Protein AF-A0A959F5D6-F1 (afdb_monomer)

Sequence (99 aa):
MAKTTPEQKIAALEAKLARAREQVRARETRGKIVVGAAMISAAETDPKIASLMATKLREVVKREPDIEAIQFVLEKLDAAAKSAGSAAPASSSAKPSVS

Structure (mmCIF, N/CA/C/O backbone):
data_AF-A0A959F5D6-F1
#
_entry.id   AF-A0A959F5D6-F1
#
loop_
_atom_site.group_PDB
_atom_site.id
_atom_site.type_symbol
_atom_site.label_atom_id
_atom_site.label_alt_id
_atom_site.label_comp_id
_atom_site.label_asym_id
_atom_site.label_entity_id
_atom_site.label_seq_id
_atom_site.pdbx_PDB_ins_code
_atom_site.Cartn_x
_atom_site.Cartn_y
_atom_site.Cartn_z
_atom_site.occupancy
_atom_site.B_iso_or_equiv
_atom_site.auth_seq_id
_atom_site.auth_comp_id
_atom_site.auth_asym_id
_atom_site.auth_atom_id
_atom_site.pdbx_PDB_model_num
ATOM 1 N N . MET A 1 1 ? 18.213 -1.877 -49.047 1.00 47.12 1 MET A N 1
ATOM 2 C CA . MET A 1 1 ? 17.806 -2.546 -47.790 1.00 47.12 1 MET A CA 1
ATOM 3 C C . MET A 1 1 ? 18.504 -1.842 -46.631 1.00 47.12 1 MET A C 1
ATOM 5 O O . MET A 1 1 ? 19.697 -2.056 -46.446 1.00 47.12 1 MET A O 1
ATOM 9 N N . ALA A 1 2 ? 17.826 -0.941 -45.917 1.00 55.69 2 ALA A N 1
ATOM 10 C CA . ALA A 1 2 ? 18.434 -0.246 -44.780 1.00 55.69 2 ALA A CA 1
ATOM 11 C C . ALA A 1 2 ? 18.646 -1.248 -4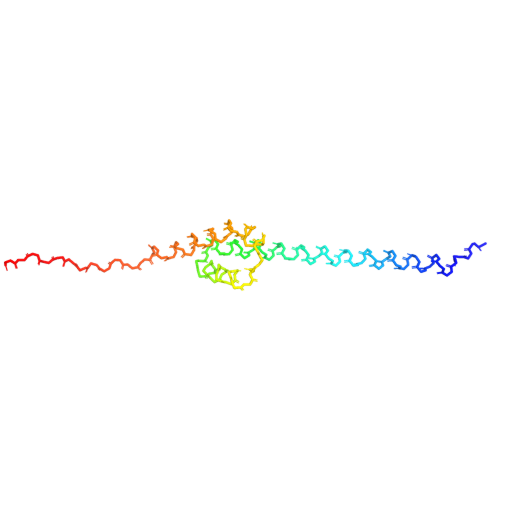3.632 1.00 55.69 2 ALA A C 1
ATOM 13 O O . ALA A 1 2 ? 17.687 -1.703 -43.012 1.00 55.69 2 ALA A O 1
ATOM 14 N N . LYS A 1 3 ? 19.899 -1.651 -43.391 1.00 67.00 3 LYS A N 1
ATOM 15 C CA . LYS A 1 3 ? 20.258 -2.477 -42.234 1.00 67.00 3 LYS A CA 1
ATOM 16 C C . LYS A 1 3 ? 20.156 -1.592 -40.996 1.00 67.00 3 LYS A C 1
ATOM 18 O O . LYS A 1 3 ? 20.963 -0.686 -40.829 1.00 67.00 3 LYS A O 1
ATOM 23 N N . THR A 1 4 ? 19.162 -1.855 -40.151 1.00 69.62 4 THR A N 1
ATOM 24 C CA . THR A 1 4 ? 19.049 -1.243 -38.823 1.00 69.62 4 THR A CA 1
ATOM 25 C C . THR A 1 4 ? 20.364 -1.447 -38.083 1.00 69.62 4 THR A C 1
ATOM 27 O O . THR A 1 4 ? 20.817 -2.594 -37.948 1.00 69.62 4 THR A O 1
ATOM 30 N N . THR A 1 5 ? 20.986 -0.354 -37.653 1.00 87.50 5 THR A N 1
ATOM 31 C CA . THR A 1 5 ? 22.291 -0.427 -36.994 1.00 87.50 5 THR A CA 1
ATOM 32 C C . THR A 1 5 ? 22.147 -1.115 -35.630 1.00 87.50 5 THR A C 1
ATOM 34 O O . THR A 1 5 ? 21.045 -1.146 -35.063 1.00 87.50 5 THR A O 1
ATOM 37 N N . PRO A 1 6 ? 23.211 -1.730 -35.093 1.00 87.62 6 PRO A N 1
ATOM 38 C CA . PRO A 1 6 ? 23.178 -2.322 -33.757 1.00 87.62 6 PRO A CA 1
ATOM 39 C C . PRO A 1 6 ? 22.659 -1.352 -32.685 1.00 87.62 6 PRO A C 1
ATOM 41 O O . PRO A 1 6 ? 21.841 -1.741 -31.856 1.00 87.62 6 PRO A O 1
ATOM 44 N N . GLU A 1 7 ? 23.028 -0.075 -32.768 1.00 87.94 7 GLU A N 1
ATOM 45 C CA . GLU A 1 7 ? 22.611 0.985 -31.843 1.00 87.94 7 GLU A CA 1
ATOM 46 C C . GLU A 1 7 ? 21.100 1.236 -31.921 1.00 87.94 7 GLU A C 1
ATOM 48 O O . GLU A 1 7 ? 20.428 1.346 -30.899 1.00 87.94 7 GLU A O 1
ATOM 53 N N . GLN A 1 8 ? 20.530 1.239 -33.130 1.00 87.38 8 GLN A N 1
ATOM 54 C CA . GLN A 1 8 ? 19.082 1.370 -33.325 1.00 87.38 8 GLN A CA 1
ATOM 55 C C . GLN A 1 8 ? 18.313 0.172 -32.746 1.00 87.38 8 GLN A C 1
ATOM 57 O O . GLN A 1 8 ? 17.214 0.335 -32.212 1.00 87.38 8 GLN A O 1
ATOM 62 N N . LYS A 1 9 ? 18.884 -1.038 -32.819 1.00 90.06 9 LYS A N 1
ATOM 63 C CA . LYS A 1 9 ? 18.289 -2.234 -32.199 1.00 90.06 9 LYS A CA 1
ATOM 64 C C . LYS A 1 9 ? 18.349 -2.164 -30.676 1.00 90.06 9 LYS A C 1
ATOM 66 O O . LYS A 1 9 ? 17.358 -2.503 -30.032 1.00 90.06 9 LYS A O 1
ATOM 71 N N . ILE A 1 10 ? 19.468 -1.703 -30.116 1.00 91.88 10 ILE A N 1
ATOM 72 C CA . ILE A 1 10 ? 19.629 -1.494 -28.671 1.00 91.88 10 ILE A CA 1
ATOM 73 C C . ILE A 1 10 ? 18.598 -0.475 -28.178 1.00 91.88 10 ILE A C 1
ATOM 75 O O . ILE A 1 10 ? 17.806 -0.805 -27.299 1.00 91.88 10 ILE A O 1
ATOM 79 N N . ALA A 1 11 ? 18.496 0.687 -28.828 1.00 92.00 11 ALA A N 1
ATOM 80 C CA . ALA A 1 11 ? 17.518 1.716 -28.475 1.00 92.00 11 ALA A CA 1
ATOM 81 C C . ALA A 1 11 ? 16.067 1.193 -28.524 1.00 92.00 11 ALA A C 1
ATOM 83 O O . ALA A 1 11 ? 15.253 1.479 -27.643 1.00 92.00 11 ALA A O 1
ATOM 84 N N . ALA A 1 12 ? 15.728 0.368 -29.522 1.00 89.75 12 ALA A N 1
ATOM 85 C CA . ALA A 1 12 ? 14.403 -0.244 -29.618 1.00 89.75 12 ALA A CA 1
ATOM 86 C C . ALA A 1 12 ? 14.124 -1.252 -28.488 1.00 89.75 12 ALA A C 1
ATOM 88 O O . ALA A 1 12 ? 12.991 -1.343 -28.006 1.00 89.75 12 ALA A O 1
ATOM 89 N N . LEU A 1 13 ? 15.130 -2.021 -28.062 1.00 93.12 13 LEU A N 1
ATOM 90 C CA . LEU A 1 13 ? 15.006 -2.961 -26.946 1.00 93.12 13 LEU A CA 1
ATOM 91 C C . LEU A 1 13 ? 14.908 -2.233 -25.603 1.00 93.12 13 LEU A C 1
ATOM 93 O O . LEU A 1 13 ? 14.052 -2.588 -24.794 1.00 93.12 13 LEU A O 1
ATOM 97 N N . GLU A 1 14 ? 15.695 -1.180 -25.393 1.00 93.62 14 GLU A N 1
ATOM 98 C CA . GLU A 1 14 ? 15.612 -0.328 -24.203 1.00 93.62 14 GLU A CA 1
ATOM 99 C C . GLU A 1 14 ? 14.240 0.342 -24.084 1.00 93.62 14 GLU A C 1
ATOM 101 O O . GLU A 1 14 ? 13.630 0.313 -23.014 1.00 93.62 14 GLU A O 1
ATOM 106 N N . ALA A 1 15 ? 13.687 0.851 -25.190 1.00 93.50 15 ALA A N 1
ATOM 107 C CA . ALA A 1 15 ? 12.342 1.423 -25.211 1.00 93.50 15 ALA A CA 1
ATOM 108 C C . ALA A 1 15 ? 11.261 0.385 -24.859 1.00 93.50 15 ALA A C 1
ATOM 110 O O . ALA A 1 15 ? 10.327 0.676 -24.107 1.00 93.50 15 ALA A O 1
ATOM 111 N N . LYS A 1 16 ? 11.383 -0.849 -25.368 1.00 93.12 16 LYS A N 1
ATOM 112 C CA . LYS A 1 16 ? 10.474 -1.951 -25.006 1.00 93.12 16 LYS A CA 1
ATOM 113 C C . LYS A 1 16 ? 10.593 -2.311 -23.527 1.00 93.12 16 LYS A C 1
ATOM 115 O O . LYS A 1 16 ? 9.574 -2.510 -22.866 1.00 93.12 16 LYS A O 1
ATOM 120 N N . LEU A 1 17 ? 11.815 -2.350 -23.004 1.00 94.44 17 LEU A N 1
ATOM 121 C CA . LEU A 1 17 ? 12.095 -2.640 -21.603 1.00 94.44 17 LEU A CA 1
ATOM 122 C C . LEU A 1 17 ? 11.502 -1.556 -20.691 1.00 94.44 17 LEU A C 1
ATOM 124 O O . LEU A 1 17 ? 10.811 -1.880 -19.724 1.00 94.44 17 LEU A O 1
ATOM 128 N N . ALA A 1 18 ? 11.693 -0.278 -21.025 1.00 94.81 18 ALA A N 1
ATOM 129 C CA . ALA A 1 18 ? 11.129 0.847 -20.284 1.00 94.81 18 ALA A CA 1
ATOM 130 C C . ALA A 1 18 ? 9.596 0.760 -20.191 1.00 94.81 18 ALA A C 1
ATOM 132 O O . ALA A 1 18 ? 9.043 0.837 -19.093 1.00 94.81 18 ALA A O 1
ATOM 133 N N . ARG A 1 19 ? 8.921 0.485 -21.316 1.00 93.75 19 ARG A N 1
ATOM 134 C CA . ARG A 1 19 ? 7.460 0.290 -21.361 1.00 93.75 19 ARG A CA 1
ATOM 135 C C . ARG A 1 19 ? 7.004 -0.911 -20.537 1.00 93.75 19 ARG A C 1
ATOM 137 O O . ARG A 1 19 ? 5.990 -0.834 -19.851 1.00 93.75 19 ARG A O 1
ATOM 144 N N . ALA A 1 20 ? 7.729 -2.027 -20.598 1.00 94.12 20 ALA A N 1
ATOM 145 C CA . ALA A 1 20 ? 7.398 -3.210 -19.808 1.00 94.12 20 ALA A CA 1
ATOM 146 C C . ALA A 1 20 ? 7.508 -2.920 -18.301 1.00 94.12 20 ALA A C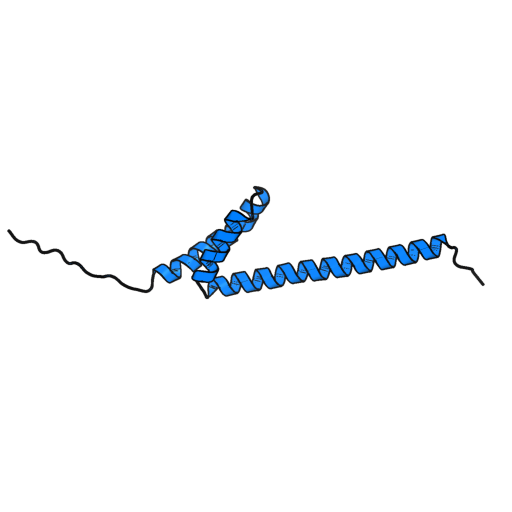 1
ATOM 148 O O . ALA A 1 20 ? 6.591 -3.232 -17.543 1.00 94.12 20 ALA A O 1
ATOM 149 N N . ARG A 1 21 ? 8.584 -2.248 -17.869 1.00 94.62 21 ARG A N 1
ATOM 150 C CA . ARG A 1 21 ? 8.759 -1.815 -16.472 1.00 94.62 21 ARG A CA 1
ATOM 151 C C . ARG A 1 21 ? 7.667 -0.849 -16.023 1.00 94.62 21 ARG A C 1
ATOM 153 O O . ARG A 1 21 ? 7.187 -0.947 -14.899 1.00 94.62 21 ARG A O 1
ATOM 160 N N . GLU A 1 22 ? 7.266 0.081 -16.881 1.00 94.81 22 GLU A N 1
ATOM 161 C CA . GLU A 1 22 ? 6.165 1.000 -16.597 1.00 94.81 22 GLU A CA 1
ATOM 162 C C . GLU A 1 22 ? 4.839 0.262 -16.390 1.00 94.81 22 GLU A C 1
ATOM 164 O O . GLU A 1 22 ? 4.162 0.505 -15.394 1.00 94.81 22 GLU A O 1
ATOM 169 N N . GLN A 1 23 ? 4.511 -0.705 -17.251 1.00 93.88 23 GLN A N 1
ATOM 170 C CA . GLN A 1 23 ? 3.310 -1.528 -17.087 1.00 93.88 23 GLN A CA 1
ATOM 171 C C . GLN A 1 23 ? 3.318 -2.327 -15.780 1.00 93.88 23 GLN A C 1
ATOM 173 O O . GLN A 1 23 ? 2.278 -2.444 -15.133 1.00 93.88 23 GLN A O 1
ATOM 178 N N . VAL A 1 24 ? 4.472 -2.862 -15.371 1.00 95.06 24 VAL A N 1
ATOM 179 C CA . VAL A 1 24 ? 4.609 -3.558 -14.081 1.00 95.06 24 VAL A CA 1
ATOM 180 C C . VAL A 1 24 ? 4.347 -2.596 -12.925 1.00 95.06 24 VAL A C 1
ATOM 182 O O . VAL A 1 24 ? 3.480 -2.872 -12.099 1.00 95.06 24 VAL A O 1
ATOM 185 N N . ARG A 1 25 ? 4.998 -1.426 -12.915 1.00 94.88 25 ARG A N 1
ATOM 186 C CA . ARG A 1 25 ? 4.774 -0.402 -11.880 1.00 94.88 25 ARG A CA 1
ATOM 187 C C . ARG A 1 25 ? 3.316 0.053 -11.829 1.00 94.88 25 ARG A C 1
ATOM 189 O O . ARG A 1 25 ? 2.758 0.183 -10.747 1.00 94.88 25 ARG A O 1
ATOM 196 N N . ALA A 1 26 ? 2.670 0.234 -12.980 1.00 94.62 26 ALA A N 1
ATOM 197 C CA . ALA A 1 26 ? 1.257 0.595 -13.050 1.00 94.62 26 ALA A CA 1
ATOM 198 C C . ALA A 1 26 ? 0.353 -0.482 -12.426 1.00 94.62 26 ALA A C 1
ATOM 200 O O . ALA A 1 26 ? -0.575 -0.162 -11.681 1.00 94.62 26 ALA A O 1
ATOM 201 N N . ARG A 1 27 ? 0.639 -1.765 -12.686 1.00 94.44 27 ARG A N 1
ATOM 202 C CA . ARG A 1 27 ? -0.092 -2.891 -12.085 1.00 94.44 27 ARG A CA 1
ATOM 203 C C . ARG A 1 27 ? 0.115 -2.963 -10.576 1.00 94.44 27 ARG A C 1
ATOM 205 O O . ARG A 1 27 ? -0.862 -3.126 -9.852 1.00 94.44 27 ARG A O 1
ATOM 212 N N . GLU A 1 28 ? 1.346 -2.800 -10.103 1.00 95.94 28 GLU A N 1
ATOM 213 C CA . GLU A 1 28 ? 1.660 -2.789 -8.670 1.00 95.94 28 GLU A CA 1
ATOM 214 C C . GLU A 1 28 ? 0.962 -1.637 -7.944 1.00 95.94 28 GLU A C 1
ATOM 216 O O . GLU A 1 28 ? 0.328 -1.853 -6.912 1.00 95.94 28 GLU A O 1
ATOM 221 N N . THR A 1 29 ? 1.020 -0.425 -8.503 1.00 97.19 29 THR A N 1
ATOM 222 C CA . THR A 1 29 ? 0.320 0.745 -7.957 1.00 97.19 29 THR A CA 1
ATOM 223 C C . THR A 1 29 ? -1.182 0.494 -7.890 1.00 97.19 29 THR A C 1
ATOM 225 O O . THR A 1 29 ? -1.790 0.704 -6.841 1.00 97.19 29 THR A O 1
ATOM 228 N N . ARG A 1 30 ? -1.783 -0.034 -8.966 1.00 95.25 30 ARG A N 1
ATOM 229 C CA . ARG A 1 30 ? -3.208 -0.388 -8.971 1.00 95.25 30 ARG A CA 1
ATOM 230 C C . ARG A 1 30 ? -3.536 -1.431 -7.902 1.00 95.25 30 ARG A C 1
ATOM 232 O O . ARG A 1 30 ? -4.530 -1.272 -7.205 1.00 95.25 30 ARG A O 1
ATOM 239 N N . GLY A 1 31 ? -2.705 -2.460 -7.746 1.00 95.81 31 GLY A N 1
ATOM 240 C CA . GLY A 1 31 ? -2.879 -3.484 -6.715 1.00 95.81 31 GLY A CA 1
ATOM 241 C C . GLY A 1 31 ? -2.879 -2.894 -5.305 1.00 95.81 31 GLY A C 1
ATOM 242 O O . GLY A 1 31 ? -3.799 -3.159 -4.536 1.00 95.81 31 GLY A O 1
ATOM 243 N N . LYS A 1 32 ? -1.909 -2.027 -4.989 1.00 96.19 32 LYS A N 1
ATOM 244 C CA . LYS A 1 32 ? -1.824 -1.343 -3.686 1.00 96.19 32 LYS A CA 1
ATOM 245 C C . LYS A 1 32 ? -3.061 -0.492 -3.397 1.00 96.19 32 LYS A C 1
ATOM 247 O O . LYS A 1 32 ? -3.576 -0.540 -2.285 1.00 96.19 32 LYS A O 1
ATOM 252 N N . ILE A 1 33 ? -3.560 0.236 -4.398 1.00 96.19 33 ILE A N 1
ATOM 253 C CA . ILE A 1 33 ? -4.771 1.060 -4.267 1.00 96.19 33 ILE A CA 1
ATOM 254 C C . ILE A 1 33 ? -5.999 0.185 -4.001 1.00 96.19 33 ILE A C 1
ATOM 256 O O . ILE A 1 33 ? -6.745 0.453 -3.065 1.00 96.19 33 ILE A O 1
ATOM 260 N N . VAL A 1 34 ? -6.203 -0.871 -4.797 1.00 96.31 34 VAL A N 1
ATOM 261 C CA . VAL A 1 34 ? -7.371 -1.759 -4.670 1.00 96.31 34 VAL A CA 1
ATOM 262 C C . VAL A 1 34 ? -7.376 -2.465 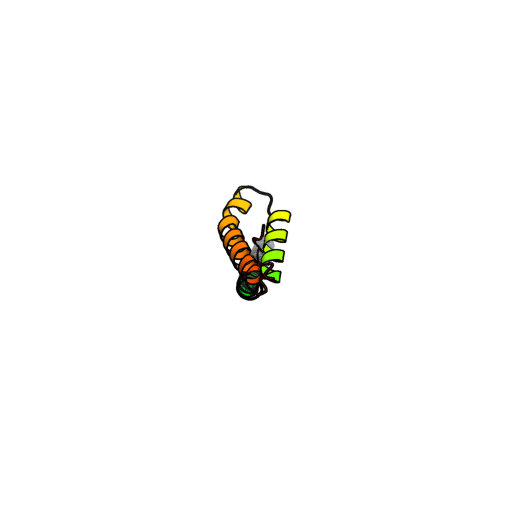-3.316 1.00 96.31 34 VAL A C 1
ATOM 264 O O . VAL A 1 34 ? -8.400 -2.473 -2.640 1.00 96.31 34 VAL A O 1
ATOM 267 N N . VAL A 1 35 ? -6.234 -3.020 -2.899 1.00 97.69 35 VAL A N 1
ATOM 268 C CA . VAL A 1 35 ? -6.109 -3.698 -1.601 1.00 97.69 35 VAL A CA 1
ATOM 269 C C . VAL A 1 35 ? -6.318 -2.712 -0.453 1.00 97.69 35 VAL A C 1
ATOM 271 O O . VAL A 1 35 ? -7.061 -3.018 0.474 1.00 97.69 35 VAL A O 1
ATOM 274 N N . GLY A 1 36 ? -5.722 -1.517 -0.525 1.00 94.56 36 GLY A N 1
ATOM 275 C CA . GLY A 1 36 ? -5.917 -0.473 0.481 1.00 94.56 36 GLY A CA 1
ATOM 276 C C . GLY A 1 36 ? -7.385 -0.061 0.615 1.00 94.56 36 GLY A C 1
ATOM 277 O O . GLY A 1 36 ? -7.915 -0.053 1.723 1.00 94.56 36 GLY A O 1
ATOM 278 N N . ALA A 1 37 ? -8.062 0.202 -0.506 1.00 95.12 37 ALA A N 1
ATOM 279 C CA . ALA A 1 37 ? -9.481 0.552 -0.519 1.00 95.12 37 ALA A CA 1
ATOM 280 C C . ALA A 1 37 ? -10.357 -0.570 0.063 1.00 95.12 37 ALA A C 1
ATOM 282 O O . ALA A 1 37 ? -11.190 -0.307 0.925 1.00 95.12 37 ALA A O 1
ATOM 283 N N . ALA A 1 38 ? -10.125 -1.822 -0.345 1.00 95.88 38 ALA A N 1
ATOM 284 C CA . ALA A 1 38 ? -10.870 -2.972 0.163 1.00 95.88 38 ALA A CA 1
ATOM 285 C C . ALA A 1 38 ? -10.685 -3.165 1.676 1.00 95.88 38 ALA A C 1
ATOM 287 O O . ALA A 1 38 ? -11.654 -3.435 2.381 1.00 95.88 38 ALA A O 1
ATOM 288 N N . MET A 1 39 ? -9.463 -2.987 2.187 1.00 96.12 39 MET A N 1
ATOM 289 C CA . MET A 1 39 ? -9.182 -3.083 3.622 1.00 96.12 39 MET A CA 1
ATOM 290 C C . MET A 1 39 ? -9.850 -1.960 4.419 1.00 96.12 39 MET A C 1
ATOM 292 O O . MET A 1 39 ? -10.409 -2.226 5.480 1.00 96.12 39 MET A O 1
ATOM 296 N N . ILE A 1 40 ? -9.849 -0.726 3.901 1.00 94.19 40 ILE A N 1
ATOM 297 C CA . ILE A 1 40 ? -10.560 0.395 4.535 1.00 94.19 40 ILE A CA 1
ATOM 298 C C . ILE A 1 40 ? -12.066 0.103 4.591 1.00 94.19 40 ILE A C 1
ATOM 300 O O . ILE A 1 40 ? -12.663 0.250 5.652 1.00 94.19 40 ILE A O 1
ATOM 304 N N . SER A 1 41 ? -12.671 -0.378 3.501 1.00 94.50 41 SER A N 1
ATOM 305 C CA . SER A 1 41 ? -14.089 -0.767 3.499 1.00 94.50 41 SER A CA 1
ATOM 306 C C . SER A 1 41 ? -14.385 -1.932 4.447 1.00 94.50 41 SER A C 1
ATOM 308 O O . SER A 1 41 ? -15.405 -1.922 5.128 1.00 94.50 41 SER A O 1
ATOM 310 N N . ALA A 1 42 ? -13.494 -2.923 4.545 1.00 93.50 42 ALA A N 1
ATOM 311 C CA . ALA A 1 42 ? -13.651 -4.017 5.503 1.00 93.50 42 ALA A CA 1
ATOM 312 C C . ALA A 1 42 ? -13.642 -3.499 6.951 1.00 93.50 42 ALA A C 1
ATOM 314 O O . ALA A 1 42 ? -14.494 -3.887 7.751 1.00 93.50 42 ALA A O 1
ATOM 315 N N . ALA A 1 43 ? -12.735 -2.571 7.268 1.00 94.56 43 ALA A N 1
ATOM 316 C CA . ALA A 1 43 ? -12.649 -1.938 8.580 1.00 94.56 43 ALA A CA 1
ATOM 317 C C . ALA A 1 43 ? -13.889 -1.105 8.948 1.00 94.56 43 ALA A C 1
ATOM 319 O O . ALA A 1 43 ? -14.212 -0.994 10.126 1.00 94.56 43 ALA A O 1
ATOM 320 N N . GLU A 1 44 ? -14.615 -0.550 7.974 1.00 91.00 44 GLU A N 1
ATOM 321 C CA . GLU A 1 44 ? -15.883 0.150 8.237 1.00 91.00 44 GLU A CA 1
ATOM 322 C C 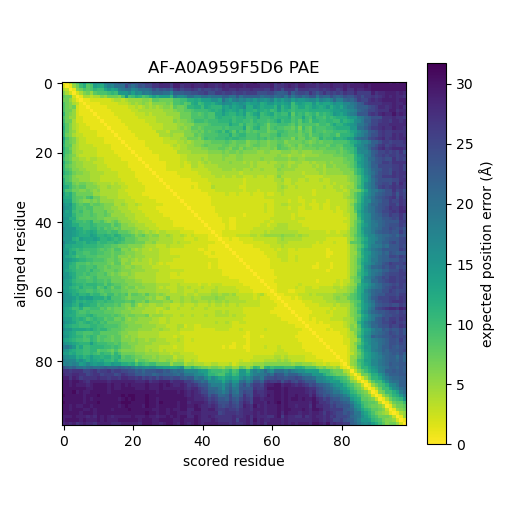. GLU A 1 44 ? -16.981 -0.803 8.746 1.00 91.00 44 GLU A C 1
ATOM 324 O O . GLU A 1 44 ? -17.888 -0.370 9.455 1.00 91.00 44 GLU A O 1
ATOM 329 N N . THR A 1 45 ? -16.887 -2.097 8.422 1.00 91.19 45 THR A N 1
ATOM 330 C CA . THR A 1 45 ? -17.880 -3.119 8.804 1.00 91.19 45 THR A CA 1
ATOM 331 C C . THR A 1 45 ? -17.448 -4.015 9.965 1.00 91.19 45 THR A C 1
ATOM 333 O O . THR A 1 45 ? -18.306 -4.538 10.675 1.00 91.19 45 THR A O 1
ATOM 336 N N . ASP A 1 46 ? -16.140 -4.188 10.179 1.00 92.88 46 ASP A N 1
ATOM 337 C CA . ASP A 1 46 ? -15.581 -5.010 11.255 1.00 92.88 46 ASP A CA 1
ATOM 338 C C . ASP A 1 46 ? -14.656 -4.175 12.162 1.00 92.88 46 ASP A C 1
ATOM 340 O O . ASP A 1 46 ? -13.507 -3.875 11.805 1.00 92.88 46 ASP A O 1
ATOM 344 N N . PRO A 1 47 ? -15.111 -3.855 13.384 1.00 92.81 47 PRO A N 1
ATOM 345 C CA . PRO A 1 47 ? -14.326 -3.089 14.346 1.00 92.81 47 PRO A CA 1
ATOM 346 C C . PRO A 1 47 ? -13.005 -3.751 14.769 1.00 92.81 47 PRO A C 1
ATOM 348 O O . PRO A 1 47 ? -12.062 -3.051 15.149 1.00 92.81 47 PRO A O 1
ATOM 351 N N . LYS A 1 48 ? -12.888 -5.087 14.689 1.00 93.50 48 LYS A N 1
ATOM 352 C CA . LYS A 1 48 ? -11.622 -5.788 14.963 1.00 93.50 48 LYS A CA 1
ATOM 353 C C . LYS A 1 48 ? -10.603 -5.505 13.866 1.00 93.50 48 LYS A C 1
ATOM 355 O O . LYS A 1 48 ? -9.437 -5.252 14.173 1.00 93.50 48 LYS A O 1
ATOM 360 N N . ILE A 1 49 ? -11.040 -5.506 12.604 1.00 94.12 49 ILE A N 1
ATOM 361 C CA . ILE A 1 49 ? -10.191 -5.143 11.460 1.00 94.12 49 ILE A CA 1
ATOM 362 C C . ILE A 1 49 ? -9.763 -3.681 11.584 1.00 94.12 49 ILE A C 1
ATOM 364 O O . ILE A 1 49 ? -8.581 -3.384 11.405 1.00 94.12 49 ILE A O 1
ATOM 368 N N . ALA A 1 50 ? -10.678 -2.788 11.967 1.00 94.94 50 ALA A N 1
ATOM 369 C CA . ALA A 1 50 ? -10.365 -1.377 12.174 1.00 94.94 50 ALA A CA 1
ATOM 370 C C . ALA A 1 50 ? -9.274 -1.164 13.235 1.00 94.94 50 ALA A C 1
ATOM 372 O O . ALA A 1 50 ? -8.272 -0.494 12.976 1.00 94.94 50 ALA A O 1
ATOM 373 N N . SER A 1 51 ? -9.422 -1.801 14.402 1.00 95.06 51 SER A N 1
ATOM 374 C CA . SER A 1 51 ? -8.437 -1.731 15.489 1.00 95.06 51 SER A CA 1
ATOM 375 C C . SER A 1 51 ? -7.073 -2.304 15.081 1.00 95.06 51 SER A C 1
ATOM 377 O O . SER A 1 51 ? -6.028 -1.688 15.323 1.00 95.06 51 SER A O 1
ATOM 379 N N . LEU A 1 52 ? -7.070 -3.458 14.406 1.00 95.56 52 LEU A N 1
ATOM 380 C CA . LEU A 1 52 ? -5.848 -4.096 13.925 1.00 95.56 52 LEU A CA 1
ATOM 381 C C . LEU A 1 52 ? -5.128 -3.226 12.889 1.00 95.56 52 LEU A C 1
ATOM 383 O O . LEU A 1 52 ? -3.915 -3.034 12.989 1.00 95.56 52 LEU A O 1
ATOM 387 N N . MET A 1 53 ? -5.859 -2.664 11.923 1.00 95.56 53 MET A N 1
ATOM 388 C CA . MET A 1 53 ? -5.289 -1.775 10.911 1.00 95.56 53 MET A CA 1
ATOM 389 C C . MET A 1 53 ? -4.700 -0.511 11.528 1.00 95.56 53 MET A C 1
ATOM 391 O O . MET A 1 53 ? -3.566 -0.163 11.205 1.00 95.56 53 MET A O 1
ATOM 395 N N . ALA A 1 54 ? -5.424 0.153 12.433 1.00 95.06 54 ALA A N 1
ATOM 396 C CA . 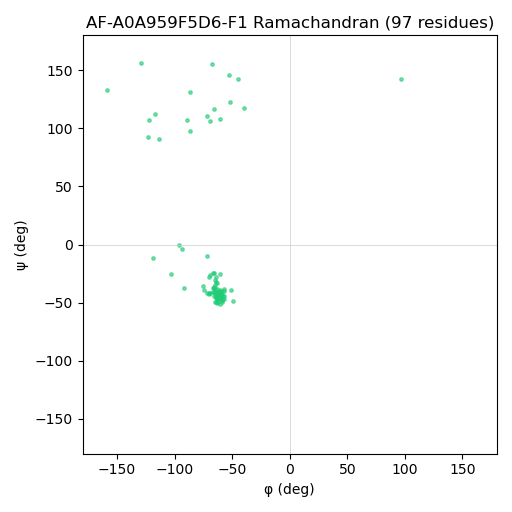ALA A 1 54 ? -4.940 1.368 13.082 1.00 95.06 54 ALA A CA 1
ATOM 397 C C . ALA A 1 54 ? -3.640 1.110 13.862 1.00 95.06 54 ALA A C 1
ATOM 399 O O . ALA A 1 54 ? -2.696 1.895 13.792 1.00 95.06 54 ALA A O 1
ATOM 400 N N . THR A 1 55 ? -3.556 -0.033 14.548 1.00 96.06 55 THR A N 1
ATOM 401 C CA . THR A 1 55 ? -2.346 -0.455 15.269 1.00 96.06 55 THR A CA 1
ATOM 402 C C . THR A 1 55 ? -1.183 -0.695 14.306 1.00 96.06 55 THR A C 1
ATOM 404 O O . THR A 1 55 ? -0.100 -0.142 14.485 1.00 96.06 55 THR A O 1
ATOM 407 N N . LYS A 1 56 ? -1.409 -1.459 13.231 1.00 96.06 56 LYS A N 1
ATOM 408 C CA . LYS A 1 56 ? -0.362 -1.780 12.249 1.00 96.06 56 LYS A CA 1
ATOM 409 C C . LYS A 1 56 ? 0.139 -0.554 11.491 1.00 96.06 56 LYS A C 1
ATOM 411 O O . LYS A 1 56 ? 1.338 -0.439 11.255 1.00 96.06 56 LYS A O 1
ATOM 416 N N . LEU A 1 57 ? -0.744 0.378 11.139 1.00 94.62 57 LEU A N 1
ATOM 417 C CA . LEU A 1 57 ? -0.355 1.624 10.479 1.00 94.62 57 LEU A CA 1
ATOM 418 C C . LEU A 1 57 ? 0.554 2.476 11.373 1.00 94.62 57 LEU A C 1
ATOM 420 O O . LEU A 1 57 ? 1.574 2.959 10.890 1.00 94.62 57 LEU A O 1
ATOM 424 N N . ARG A 1 58 ? 0.255 2.578 12.674 1.00 94.31 58 ARG A N 1
ATOM 425 C CA . ARG A 1 58 ? 1.102 3.287 13.652 1.00 94.31 58 ARG A CA 1
ATOM 426 C C . ARG A 1 58 ? 2.474 2.634 13.855 1.00 94.31 58 ARG A C 1
ATOM 428 O O . ARG A 1 58 ? 3.443 3.325 14.139 1.00 94.31 58 ARG A O 1
ATOM 435 N N . GLU A 1 59 ? 2.576 1.313 13.709 1.00 95.81 59 GLU A N 1
ATOM 436 C CA . GLU A 1 59 ? 3.856 0.594 13.810 1.00 95.81 59 GLU A CA 1
ATOM 437 C C . GLU A 1 59 ? 4.748 0.788 12.571 1.00 95.81 59 GLU A C 1
ATOM 439 O O . GLU A 1 59 ? 5.976 0.881 12.684 1.00 95.81 59 GLU A O 1
ATOM 444 N N . VAL A 1 60 ? 4.138 0.799 11.381 1.00 95.12 60 VAL A N 1
ATOM 445 C CA . VAL A 1 60 ? 4.853 0.757 10.095 1.00 95.12 60 VAL A CA 1
ATOM 446 C C . VAL A 1 60 ? 5.153 2.154 9.555 1.00 95.12 60 VAL A C 1
ATOM 448 O O . VAL A 1 60 ? 6.226 2.370 8.986 1.00 95.12 60 VAL A O 1
ATOM 451 N N . VAL A 1 61 ? 4.236 3.108 9.724 1.00 93.62 61 VAL A N 1
ATOM 452 C CA . VAL A 1 61 ? 4.371 4.462 9.181 1.00 93.62 61 VAL A CA 1
ATOM 453 C C . VAL A 1 61 ? 5.089 5.344 10.194 1.00 93.62 61 VAL A C 1
ATOM 455 O O . VAL A 1 61 ? 4.546 5.686 11.238 1.00 93.62 61 VAL A O 1
ATOM 458 N N . LYS A 1 62 ? 6.348 5.674 9.888 1.00 93.81 62 LYS A N 1
ATOM 459 C CA . LYS A 1 62 ? 7.259 6.381 10.810 1.00 93.81 62 LYS A CA 1
ATOM 460 C C . LYS A 1 62 ? 7.749 7.733 10.303 1.00 93.81 62 LYS A C 1
ATOM 462 O O . LYS A 1 62 ? 8.402 8.454 11.045 1.00 93.81 62 LYS A O 1
ATOM 467 N N . ARG A 1 63 ? 7.528 8.047 9.025 1.00 96.19 63 ARG A N 1
ATOM 468 C CA . ARG A 1 63 ? 7.953 9.324 8.444 1.00 96.19 63 ARG A CA 1
ATOM 469 C C . ARG A 1 63 ? 6.867 10.358 8.682 1.00 96.19 63 ARG A C 1
ATOM 471 O O . ARG A 1 63 ? 5.728 10.089 8.328 1.00 96.19 63 ARG A O 1
ATOM 478 N N . GLU A 1 64 ? 7.239 11.532 9.183 1.00 92.69 64 GLU A N 1
ATOM 479 C CA . GLU A 1 64 ? 6.291 12.613 9.488 1.00 92.69 64 GLU A CA 1
ATOM 480 C C . GLU A 1 64 ? 5.315 12.918 8.338 1.00 92.69 64 GLU A C 1
A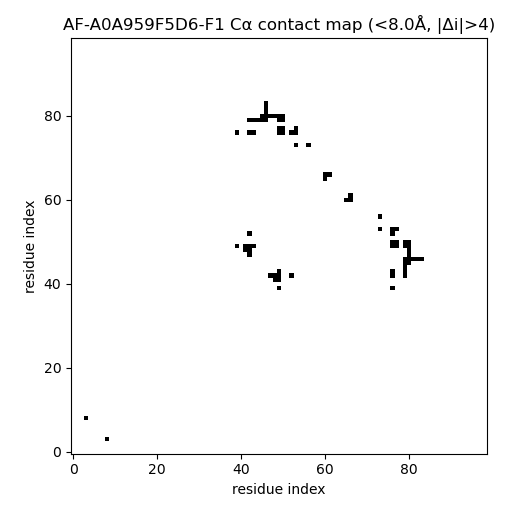TOM 482 O O . GLU A 1 64 ? 4.111 12.860 8.570 1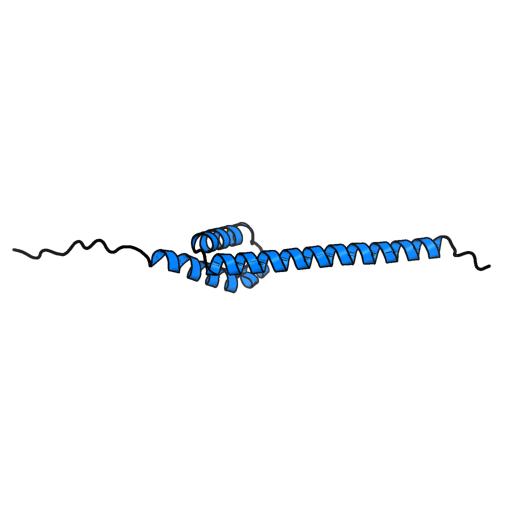.00 92.69 64 GLU A O 1
ATOM 487 N N . PRO A 1 65 ? 5.768 13.092 7.074 1.00 94.75 65 PRO A N 1
ATOM 488 C CA . PRO A 1 65 ? 4.842 13.382 5.977 1.00 94.75 65 PRO A CA 1
ATOM 489 C C . PRO A 1 65 ? 3.855 12.240 5.705 1.00 94.75 65 PRO A C 1
ATOM 491 O O . PRO A 1 65 ? 2.718 12.473 5.304 1.00 94.75 65 PRO A O 1
ATOM 494 N N . ASP A 1 66 ? 4.284 10.993 5.922 1.00 92.62 66 ASP A N 1
ATOM 495 C CA . ASP A 1 66 ? 3.423 9.829 5.734 1.00 92.62 66 ASP A CA 1
ATOM 496 C C . ASP A 1 66 ? 2.426 9.701 6.897 1.00 92.62 66 ASP A C 1
ATOM 498 O O . ASP A 1 66 ? 1.282 9.318 6.667 1.00 92.62 66 ASP A O 1
ATOM 502 N N . ILE A 1 67 ? 2.838 10.037 8.129 1.00 94.00 67 ILE A N 1
ATOM 503 C CA . ILE A 1 67 ? 1.976 10.068 9.322 1.00 94.00 67 ILE A CA 1
ATOM 504 C C . ILE A 1 67 ? 0.861 11.099 9.128 1.00 94.00 67 ILE A C 1
ATOM 506 O O . ILE A 1 67 ? -0.312 10.757 9.287 1.00 94.00 67 ILE A O 1
ATOM 510 N N . GLU A 1 68 ? 1.213 12.322 8.721 1.00 94.19 68 GLU A N 1
ATOM 511 C CA . GLU A 1 68 ? 0.253 13.389 8.412 1.00 94.19 68 GLU A CA 1
ATOM 512 C C . GLU A 1 68 ? -0.730 12.953 7.315 1.00 94.19 68 GLU A C 1
ATOM 514 O O . GLU A 1 68 ? -1.944 13.116 7.451 1.00 94.19 68 GLU A O 1
ATOM 519 N N . ALA A 1 69 ? -0.231 12.317 6.248 1.00 92.44 69 ALA A N 1
ATOM 520 C CA . ALA A 1 69 ? -1.060 11.865 5.133 1.00 92.44 69 ALA A CA 1
ATOM 521 C C . ALA A 1 69 ? -2.093 10.794 5.528 1.00 92.44 69 ALA A C 1
ATOM 523 O O . ALA A 1 69 ? -3.186 10.752 4.955 1.00 92.44 69 ALA A O 1
ATOM 524 N N . ILE A 1 70 ? -1.775 9.920 6.490 1.00 94.12 70 ILE A N 1
ATOM 525 C CA . ILE A 1 70 ? -2.688 8.852 6.932 1.00 94.12 70 ILE A CA 1
ATOM 526 C C . ILE A 1 70 ? -3.545 9.236 8.139 1.00 94.12 70 ILE A C 1
ATOM 528 O O . ILE A 1 70 ? -4.395 8.439 8.539 1.00 94.12 70 ILE A O 1
ATOM 532 N N . GLN A 1 71 ? -3.354 10.420 8.725 1.00 93.94 71 GLN A N 1
ATOM 533 C CA . GLN A 1 71 ? -4.018 10.810 9.970 1.00 93.94 71 GLN A CA 1
ATOM 534 C C . GLN A 1 71 ? -5.546 10.743 9.858 1.00 93.94 71 GLN A C 1
ATOM 536 O O . GLN A 1 71 ? -6.200 10.125 10.697 1.00 93.94 71 GLN A O 1
ATOM 541 N N . PHE A 1 72 ? -6.103 11.245 8.753 1.00 92.94 72 PHE A N 1
ATOM 542 C CA . PHE A 1 72 ? -7.534 11.133 8.452 1.00 92.94 72 PHE A CA 1
ATOM 543 C C . PHE A 1 72 ? -8.028 9.674 8.421 1.00 92.94 72 PHE A C 1
ATOM 545 O O . PHE A 1 72 ? -9.124 9.358 8.885 1.00 92.94 72 PHE A O 1
ATOM 552 N N . VAL A 1 73 ? -7.217 8.753 7.889 1.00 93.75 73 VAL A N 1
ATOM 553 C CA . VAL A 1 73 ? -7.564 7.325 7.837 1.00 93.75 73 VAL A CA 1
ATOM 554 C C . VAL A 1 73 ? -7.525 6.716 9.238 1.00 93.75 73 VAL A C 1
ATOM 556 O O . VAL A 1 73 ? -8.433 5.970 9.594 1.00 93.75 73 VAL A O 1
ATOM 559 N N . LEU A 1 74 ? -6.519 7.052 10.051 1.00 94.69 74 LEU A N 1
ATOM 560 C CA . LEU A 1 74 ? -6.416 6.579 11.434 1.00 94.69 74 LEU A CA 1
ATOM 561 C C . LEU A 1 74 ? -7.620 7.013 12.278 1.00 94.69 74 LEU A C 1
ATOM 563 O O . LEU A 1 74 ? -8.171 6.190 13.005 1.00 94.69 74 LEU A O 1
ATOM 567 N N . GLU A 1 75 ? -8.075 8.258 12.134 1.00 94.38 75 GLU A N 1
ATOM 568 C CA . GLU A 1 75 ? -9.259 8.764 12.838 1.00 94.38 75 GLU A CA 1
ATOM 569 C C . GLU A 1 75 ? -10.528 7.984 12.471 1.00 94.38 75 GLU A C 1
ATOM 571 O O . GLU A 1 75 ? -11.290 7.577 13.355 1.00 94.38 75 GLU A O 1
ATOM 576 N N . LYS A 1 76 ? -10.734 7.702 11.176 1.00 92.56 76 LYS A N 1
ATOM 577 C CA . LYS A 1 76 ? -11.846 6.857 10.714 1.00 92.56 76 LYS A CA 1
ATOM 578 C C . LYS A 1 76 ? -11.777 5.446 11.300 1.00 92.56 76 LYS A C 1
ATOM 580 O O . LYS A 1 76 ? -12.798 4.917 11.740 1.00 92.56 76 LYS A O 1
ATOM 585 N N . LEU A 1 77 ? -10.590 4.836 11.306 1.00 93.69 77 LEU A N 1
ATOM 586 C CA . LEU A 1 77 ? -10.391 3.489 11.842 1.00 93.69 77 LEU A CA 1
ATOM 587 C C . LEU A 1 77 ? -10.630 3.445 13.356 1.00 93.69 77 LEU A C 1
ATOM 589 O O . LEU A 1 77 ? -11.285 2.527 13.841 1.00 93.69 77 LEU A O 1
ATOM 593 N N . ASP A 1 78 ? -10.172 4.447 14.107 1.00 93.44 78 ASP A N 1
ATOM 594 C CA . ASP A 1 78 ? -10.425 4.521 15.548 1.00 93.44 78 ASP A CA 1
ATOM 595 C C . ASP A 1 78 ? -11.919 4.708 15.856 1.00 93.44 78 ASP A C 1
ATOM 597 O O . ASP A 1 78 ? -12.429 4.134 16.819 1.00 93.44 78 ASP A O 1
ATOM 601 N N . ALA A 1 79 ? -12.640 5.492 15.049 1.00 92.69 79 ALA A N 1
ATOM 602 C CA . ALA A 1 79 ? -14.087 5.648 15.183 1.00 92.69 79 ALA A CA 1
ATOM 603 C C . ALA A 1 79 ? -14.830 4.327 14.913 1.00 92.69 79 ALA A C 1
ATOM 605 O O . ALA A 1 79 ? -15.691 3.932 15.701 1.00 92.69 79 ALA A O 1
ATOM 606 N N . ALA A 1 80 ? -14.453 3.610 13.850 1.00 90.81 80 ALA A N 1
ATOM 607 C CA . ALA A 1 80 ? -15.011 2.298 13.525 1.00 90.81 80 ALA A CA 1
ATOM 608 C C . ALA A 1 80 ? -14.661 1.232 14.581 1.00 90.81 80 ALA A C 1
ATOM 610 O O . ALA A 1 80 ? -15.498 0.408 14.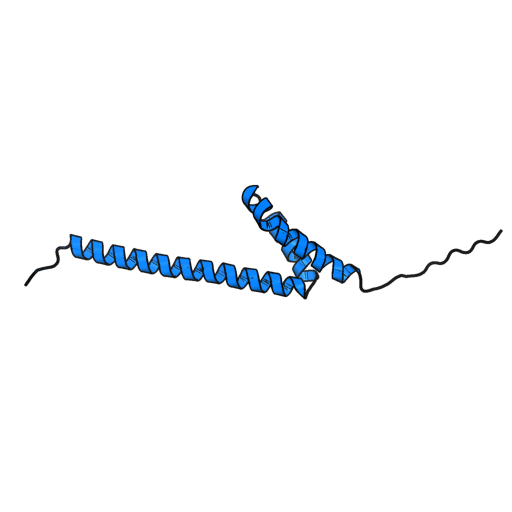928 1.00 90.81 80 ALA A O 1
ATOM 611 N N . ALA A 1 81 ? -13.463 1.274 15.169 1.00 91.44 81 ALA A N 1
ATOM 612 C CA . ALA A 1 81 ? -13.082 0.371 16.255 1.00 91.44 81 ALA A CA 1
ATOM 613 C C . ALA A 1 81 ? -13.909 0.611 17.533 1.00 91.44 81 ALA A C 1
ATOM 615 O O . ALA A 1 81 ? -14.287 -0.335 18.226 1.00 91.44 81 ALA A O 1
ATOM 616 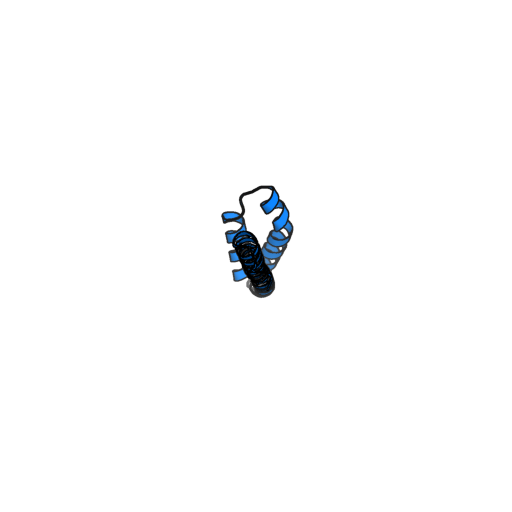N N . LYS A 1 82 ? -14.227 1.876 17.840 1.00 87.81 82 LYS A N 1
ATOM 617 C CA . LYS A 1 82 ? -15.034 2.251 19.013 1.00 87.81 82 LYS A CA 1
ATOM 618 C C . LYS A 1 82 ? -16.499 1.834 18.893 1.00 87.81 82 LYS A C 1
ATOM 620 O O . LYS A 1 82 ? -17.125 1.593 19.923 1.00 87.81 82 LYS A O 1
ATOM 625 N N . SER A 1 83 ? -17.046 1.702 17.683 1.00 73.25 83 SER A N 1
ATOM 626 C CA . SER A 1 83 ? -18.449 1.303 17.499 1.00 73.25 83 SER A CA 1
ATOM 627 C C . SER A 1 83 ? -18.734 -0.137 17.967 1.00 73.25 83 SER A C 1
ATOM 629 O O . SER A 1 83 ? -19.846 -0.404 18.419 1.00 73.25 83 SER A O 1
ATOM 631 N N . ALA A 1 84 ? -17.732 -1.032 18.011 1.00 60.34 84 ALA A N 1
ATOM 632 C CA . ALA A 1 84 ? -17.847 -2.334 18.697 1.00 60.34 84 ALA A CA 1
ATOM 633 C C . ALA A 1 84 ? -17.897 -2.228 20.223 1.00 60.34 84 ALA A C 1
ATOM 635 O O . ALA A 1 84 ? -18.471 -3.097 20.872 1.00 60.34 84 ALA A O 1
ATOM 636 N N . GLY A 1 85 ? -17.299 -1.186 20.808 1.00 55.41 85 GLY A N 1
ATOM 637 C CA . GLY A 1 85 ? -17.302 -0.974 22.256 1.00 55.41 85 GLY A CA 1
ATOM 638 C C . GLY A 1 85 ? -18.661 -0.537 22.808 1.00 55.41 85 GLY A C 1
ATOM 639 O O . GLY A 1 85 ? -18.839 -0.507 24.020 1.00 55.41 85 GLY A O 1
ATOM 640 N N . SER A 1 86 ? -19.624 -0.209 21.937 1.00 48.97 86 SER A N 1
ATOM 641 C CA . SER A 1 86 ? -20.961 0.253 22.328 1.00 48.97 86 SER A CA 1
ATOM 642 C C . SER A 1 86 ? -22.027 -0.856 22.364 1.00 48.97 86 SER A C 1
ATOM 644 O O . SER A 1 86 ? -23.173 -0.569 22.714 1.00 48.97 86 SER A O 1
ATOM 646 N N . ALA A 1 87 ? -21.691 -2.111 22.036 1.00 42.97 87 ALA A N 1
ATOM 647 C CA . ALA A 1 87 ? -22.620 -3.243 22.080 1.00 42.97 87 ALA A CA 1
ATOM 648 C C . ALA A 1 87 ? -22.222 -4.280 23.158 1.00 42.97 87 ALA A C 1
ATOM 650 O O . ALA A 1 87 ? -21.530 -5.251 22.868 1.00 42.97 87 ALA A O 1
ATOM 651 N N . ALA A 1 88 ? -22.780 -4.063 24.364 1.00 45.03 88 ALA A N 1
ATOM 652 C CA . ALA A 1 88 ? -22.992 -4.973 25.512 1.00 45.03 88 ALA A CA 1
ATOM 653 C C . ALA A 1 88 ? -21.971 -4.991 26.685 1.00 45.03 88 ALA A C 1
ATOM 655 O O . ALA A 1 88 ? -20.766 -5.052 26.460 1.00 45.03 88 ALA A O 1
ATOM 656 N N . PRO A 1 89 ? -22.446 -5.142 27.948 1.00 49.34 89 PRO A N 1
ATOM 657 C CA . PRO A 1 89 ? -23.634 -4.520 28.539 1.00 49.34 89 PRO A CA 1
ATOM 658 C C . PRO A 1 89 ? -23.346 -3.829 29.889 1.00 49.34 89 PRO A C 1
ATOM 660 O O . PRO A 1 89 ? -22.444 -4.187 30.643 1.00 49.34 89 PRO A O 1
ATOM 663 N N . ALA A 1 90 ? -24.199 -2.862 30.222 1.00 50.06 90 ALA A N 1
ATOM 664 C CA . ALA A 1 90 ? -24.317 -2.302 31.558 1.00 50.06 90 ALA A CA 1
ATOM 665 C C . ALA A 1 90 ? -24.727 -3.394 32.564 1.00 50.06 90 ALA A C 1
ATOM 667 O O . ALA A 1 90 ? -25.881 -3.821 32.587 1.00 50.06 90 ALA A O 1
ATOM 668 N N . SER A 1 91 ? -23.808 -3.818 33.433 1.00 47.72 91 SER A N 1
ATOM 669 C CA . SER A 1 91 ? -24.169 -4.444 34.704 1.00 47.72 91 SER A CA 1
ATOM 670 C C . SER A 1 91 ? -24.378 -3.347 35.743 1.00 47.72 91 SER A C 1
ATOM 672 O O . SER A 1 91 ? -23.441 -2.818 36.340 1.00 47.72 91 SER A O 1
ATOM 674 N N . SER A 1 92 ? -25.652 -3.014 35.917 1.00 50.59 92 SER A N 1
ATOM 675 C CA . SER A 1 92 ? -26.226 -2.390 37.102 1.00 50.59 92 SER A CA 1
ATOM 676 C C . SER A 1 92 ? -25.627 -2.964 38.394 1.00 50.59 92 SER A C 1
ATOM 678 O O . SER A 1 92 ? -25.874 -4.120 38.730 1.00 50.59 92 SER A O 1
ATOM 680 N N . SER A 1 93 ? -24.958 -2.124 39.180 1.00 44.59 93 SER A N 1
ATOM 681 C CA . SER A 1 93 ? -24.949 -2.256 40.638 1.00 44.59 93 SER A CA 1
ATOM 682 C C . SER A 1 93 ? -25.450 -0.945 41.227 1.00 44.59 93 SER A C 1
ATOM 684 O O . SER A 1 93 ? -24.716 0.029 41.399 1.00 44.59 93 SER A O 1
ATOM 686 N N . ALA A 1 94 ? -26.761 -0.946 41.442 1.00 43.81 94 ALA A N 1
ATOM 687 C CA . ALA A 1 94 ? -27.523 0.022 42.195 1.00 43.81 94 ALA A CA 1
ATOM 688 C C . ALA A 1 94 ? -26.843 0.391 43.524 1.00 43.81 94 ALA A C 1
ATOM 690 O O . ALA A 1 94 ? -26.320 -0.465 44.237 1.00 43.81 94 ALA A O 1
ATOM 691 N N . LYS A 1 95 ? -26.937 1.674 43.887 1.00 50.41 95 LYS A N 1
ATOM 692 C CA . LYS A 1 95 ? -26.868 2.104 45.287 1.00 50.41 95 LYS A CA 1
ATOM 693 C C . LYS A 1 95 ? -27.883 1.304 46.115 1.00 50.41 95 LYS A C 1
ATOM 695 O O . LYS A 1 95 ? -29.024 1.169 45.672 1.00 50.41 95 LYS A O 1
ATOM 700 N N . PRO A 1 96 ? -27.555 0.999 47.375 1.00 51.50 96 PRO A N 1
ATOM 701 C CA . PRO A 1 96 ? -28.522 1.190 48.436 1.00 51.50 96 PRO A CA 1
ATOM 702 C C . PRO A 1 96 ? -27.982 2.227 49.421 1.00 51.50 96 PRO A C 1
ATOM 704 O O . PRO A 1 96 ? -27.001 2.025 50.127 1.00 51.50 96 PRO A O 1
ATOM 707 N N . SER A 1 97 ? -28.661 3.368 49.434 1.00 49.12 97 SER A N 1
ATOM 708 C CA . SER A 1 97 ? -28.779 4.214 50.614 1.00 49.12 97 SER A CA 1
ATOM 709 C C . SER A 1 97 ? -29.571 3.443 51.666 1.00 49.12 97 SER A C 1
ATOM 711 O O . SER A 1 97 ? -30.755 3.232 51.421 1.00 49.12 97 SER A O 1
ATOM 713 N N . VAL A 1 98 ? -28.987 3.111 52.820 1.00 58.94 98 VAL A N 1
ATOM 714 C CA . VAL A 1 98 ? -29.721 3.152 54.097 1.00 58.94 98 VAL A CA 1
ATOM 715 C C . VAL A 1 98 ? -28.772 3.250 55.298 1.00 58.94 98 VAL A C 1
ATOM 717 O O . VAL A 1 98 ? -27.839 2.459 55.401 1.00 58.94 98 VAL A O 1
ATOM 720 N N . SER A 1 99 ? -29.142 4.196 56.173 1.00 48.44 99 SER A N 1
ATOM 721 C CA . SER A 1 99 ? -28.862 4.374 57.610 1.00 48.44 99 SER A CA 1
ATOM 722 C C . SER A 1 99 ? -27.445 4.698 58.072 1.00 48.44 99 SER A C 1
ATOM 724 O O . SER A 1 99 ? -26.605 3.783 58.177 1.00 48.44 99 SER A O 1
#

pLDDT: mean 85.05, std 17.25, range [42.97, 97.69]

Nearest PDB structures (foldseek):
  8gae-assembly1_C  TM=4.249E-01  e=6.702E+00  Homo sapiens

Secondary structure (DSSP, 8-state):
-----HHHHHHHHHHHHHHHHHHHHHHHHHHHHHHHHHHHHHHHH-HHHHHHHHHHHHHH--SHHHHHHHHHHHHHHHHHHHHGGGSS-----------

Foldseek 3Di:
DDDQDPVNVVVVVVVVVVVVVVVVVVVVVVVVVVVVVVLLVVLLVDLVSLVVVLVVCVVPDDDPVSCVVCVVSSVSSVVSNCVVVPPDDDDDDDDDDDD

Mean predicted aligned error: 10.67 Å

Radius of gyration: 26.86 Å; Cα contacts (8 Å, |Δi|>4): 40; chains: 1; bounding box: 53×19×105 Å

Solvent-accessible surface area (backbone atoms only — not comparable to full-atom values): 5791 Å² total; per-residue (Å²): 132,89,74,79,47,73,66,60,52,49,52,54,49,51,54,52,49,53,52,52,54,48,54,50,51,52,50,52,54,51,48,55,51,53,53,52,52,52,51,54,58,48,16,71,76,33,28,68,53,8,46,52,49,41,52,50,47,64,73,70,49,79,49,66,73,57,42,62,70,42,44,70,57,41,54,54,23,53,54,30,26,50,61,56,74,72,70,81,79,90,79,83,77,76,84,79,89,79,136